Protein AF-A0A2V8LJD1-F1 (afdb_monomer)

Structure (mmCIF, N/CA/C/O backbone):
data_AF-A0A2V8LJD1-F1
#
_entry.id   AF-A0A2V8LJD1-F1
#
loop_
_atom_site.group_PDB
_atom_site.id
_atom_site.type_symbol
_atom_site.label_atom_id
_atom_site.label_alt_id
_atom_site.label_comp_id
_atom_site.label_asym_id
_atom_site.label_entity_id
_atom_site.label_seq_id
_atom_site.pdbx_PDB_ins_code
_atom_site.Cartn_x
_atom_site.Cartn_y
_atom_site.Cartn_z
_atom_site.occupancy
_atom_site.B_iso_or_equiv
_atom_site.auth_seq_id
_atom_site.auth_comp_id
_atom_site.auth_asym_id
_atom_site.auth_atom_id
_atom_site.pdbx_PDB_model_num
ATOM 1 N N . MET A 1 1 ? 6.443 12.603 23.435 1.00 47.84 1 MET A N 1
ATOM 2 C CA . MET A 1 1 ? 7.306 12.221 22.296 1.00 47.84 1 MET A CA 1
ATOM 3 C C . MET A 1 1 ? 6.422 11.619 21.219 1.00 47.84 1 MET A C 1
ATOM 5 O O . MET A 1 1 ? 5.652 10.724 21.542 1.00 47.84 1 MET A O 1
ATOM 9 N N . GLY A 1 2 ? 6.459 12.151 19.995 1.00 66.12 2 GLY A N 1
ATOM 10 C CA . GLY A 1 2 ? 5.694 11.592 18.879 1.00 66.12 2 GLY A CA 1
ATOM 11 C C . GLY A 1 2 ? 6.315 10.276 18.419 1.00 66.12 2 GLY A C 1
ATOM 12 O O . GLY A 1 2 ? 7.521 10.216 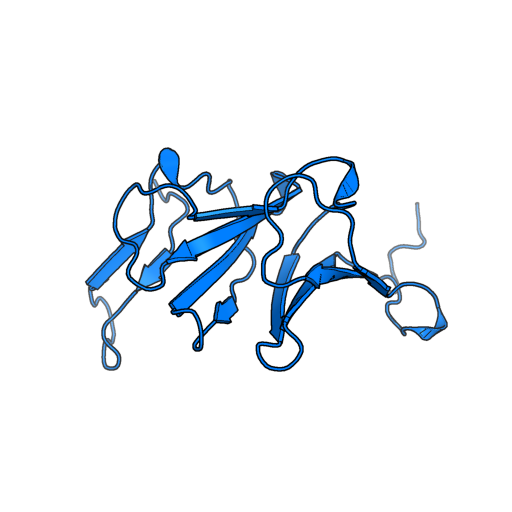18.201 1.00 66.12 2 GLY A O 1
ATOM 13 N N . HIS A 1 3 ? 5.504 9.232 18.313 1.00 79.00 3 HIS A N 1
ATOM 14 C CA . HIS A 1 3 ? 5.858 7.974 17.661 1.00 79.00 3 HIS A CA 1
ATOM 15 C C . HIS A 1 3 ? 5.127 7.895 16.314 1.00 79.00 3 HIS A C 1
ATOM 17 O O . HIS A 1 3 ? 4.042 8.475 16.186 1.00 79.00 3 HIS A O 1
ATOM 23 N N . PRO A 1 4 ? 5.705 7.223 15.303 1.00 87.62 4 PRO A N 1
ATOM 24 C CA . PRO A 1 4 ? 5.021 7.006 14.035 1.00 87.62 4 PRO A CA 1
ATOM 25 C C . PRO A 1 4 ? 3.724 6.228 14.284 1.00 87.62 4 PRO A C 1
ATOM 27 O O . PRO A 1 4 ? 3.708 5.248 15.031 1.00 87.62 4 PRO A O 1
ATOM 30 N N . GLN A 1 5 ? 2.633 6.698 13.689 1.00 92.50 5 GLN A N 1
ATOM 31 C CA . GLN A 1 5 ? 1.323 6.073 13.809 1.00 92.50 5 GLN A CA 1
ATOM 32 C C . GLN A 1 5 ? 0.473 6.348 12.574 1.00 92.50 5 GLN A C 1
ATOM 34 O O . GLN A 1 5 ? 0.634 7.379 11.917 1.00 92.50 5 GLN A O 1
ATOM 39 N N . ILE A 1 6 ? -0.487 5.463 12.324 1.00 93.62 6 ILE A N 1
ATOM 40 C CA . ILE A 1 6 ? -1.610 5.719 11.421 1.00 93.62 6 ILE A CA 1
ATOM 41 C C . ILE A 1 6 ? -2.830 5.950 12.294 1.00 93.62 6 ILE A C 1
ATOM 43 O O . ILE A 1 6 ? -3.289 5.032 12.968 1.00 93.62 6 ILE A O 1
ATOM 47 N N . ALA A 1 7 ? -3.345 7.173 12.292 1.00 94.50 7 ALA A N 1
ATOM 48 C CA . ALA A 1 7 ? -4.532 7.540 13.049 1.00 94.50 7 ALA A CA 1
ATOM 49 C C . ALA A 1 7 ? -5.745 7.620 12.117 1.00 94.50 7 ALA A C 1
ATOM 51 O O . ALA A 1 7 ? -5.689 8.265 11.070 1.00 94.50 7 ALA A O 1
ATOM 52 N N . ALA A 1 8 ? -6.848 6.994 12.515 1.00 94.94 8 ALA A N 1
ATOM 53 C CA . ALA A 1 8 ? -8.131 7.128 11.841 1.00 94.94 8 ALA A CA 1
ATOM 54 C C . ALA A 1 8 ? -9.063 8.003 12.680 1.00 94.94 8 ALA A C 1
ATOM 56 O O . ALA A 1 8 ? -9.092 7.911 13.908 1.00 94.94 8 ALA A O 1
ATOM 57 N N . PHE A 1 9 ? -9.845 8.832 12.002 1.00 96.56 9 PHE A N 1
ATOM 58 C CA . PHE A 1 9 ? -10.785 9.763 12.613 1.00 96.56 9 PHE A CA 1
ATOM 59 C C . PHE A 1 9 ? -12.181 9.533 12.040 1.00 96.56 9 PHE A C 1
ATOM 61 O O . PHE A 1 9 ? -12.338 9.019 10.930 1.00 96.56 9 PHE A O 1
ATOM 68 N N . ALA A 1 10 ? -13.207 9.942 12.787 1.00 95.88 10 ALA A N 1
ATOM 69 C CA . ALA A 1 10 ? -14.565 9.958 12.262 1.00 95.88 10 ALA A CA 1
ATOM 70 C C . ALA A 1 10 ? -14.647 10.864 11.020 1.00 95.88 10 ALA A C 1
ATOM 72 O O . ALA A 1 10 ? -14.001 11.906 10.961 1.00 95.88 10 ALA A O 1
ATOM 73 N N . ARG A 1 11 ? -15.489 10.504 10.046 1.00 94.25 11 ARG A N 1
ATOM 74 C CA . ARG A 1 11 ? -15.618 11.223 8.762 1.00 94.25 11 ARG A CA 1
ATOM 75 C C . ARG A 1 11 ? -15.910 12.723 8.904 1.00 94.25 11 ARG A C 1
ATOM 77 O O . ARG A 1 11 ? -15.511 13.498 8.047 1.00 94.25 11 ARG A O 1
ATOM 84 N N . LEU A 1 12 ? -16.625 13.111 9.961 1.00 96.62 12 LEU A N 1
ATOM 85 C CA . LEU A 1 12 ? -16.991 14.502 10.261 1.00 96.62 12 LEU A CA 1
ATOM 86 C C . LEU A 1 12 ? -16.167 15.098 11.414 1.00 96.62 12 LEU A C 1
ATOM 88 O O . LEU A 1 12 ? -16.542 16.127 11.972 1.00 96.62 12 LEU A O 1
ATOM 92 N N . ALA A 1 13 ? -15.077 14.438 11.817 1.00 96.50 13 ALA A N 1
ATOM 93 C CA . ALA A 1 13 ? -14.185 14.948 12.847 1.00 96.50 13 ALA A CA 1
ATOM 94 C C . ALA A 1 13 ? -13.604 16.305 12.426 1.00 96.50 13 ALA A C 1
ATOM 96 O O . ALA A 1 13 ? -13.194 16.495 11.283 1.00 96.50 13 ALA A O 1
ATOM 97 N N . ASN A 1 14 ? -13.560 17.243 13.368 1.00 96.12 14 ASN A N 1
ATOM 98 C CA . ASN A 1 14 ? -13.000 18.573 13.170 1.00 96.12 14 ASN A CA 1
ATOM 99 C C . ASN A 1 14 ? -12.315 19.047 14.462 1.00 96.12 14 ASN A C 1
ATOM 101 O O . ASN A 1 14 ? -12.656 18.594 15.557 1.00 96.12 14 ASN A O 1
ATOM 105 N N . GLY A 1 15 ? -11.359 19.968 14.342 1.00 95.12 15 GLY A N 1
ATOM 106 C CA . GLY A 1 15 ? -10.596 20.503 15.467 1.00 95.12 15 GLY A CA 1
ATOM 107 C C . GLY A 1 15 ? -9.803 19.423 16.210 1.00 95.12 15 GLY A C 1
ATOM 108 O O . GLY A 1 15 ? -9.248 18.512 15.605 1.00 95.12 15 GLY A O 1
ATOM 109 N N . GLY A 1 16 ? -9.762 19.515 17.542 1.00 94.00 16 GLY A N 1
ATOM 110 C CA . GLY A 1 16 ? -9.046 18.581 18.423 1.00 94.00 16 GLY A CA 1
ATOM 111 C C . GLY A 1 16 ? -9.735 17.226 18.630 1.00 94.00 16 GLY A C 1
ATOM 112 O O . GLY A 1 16 ? -9.641 16.655 19.718 1.00 94.00 16 GLY A O 1
ATOM 113 N N . ALA A 1 17 ? -10.470 16.729 17.632 1.00 96.38 17 ALA A N 1
ATOM 114 C CA . ALA A 1 17 ? -11.110 15.423 17.698 1.00 96.38 17 ALA A CA 1
ATOM 115 C C . ALA A 1 17 ? -10.061 14.323 17.912 1.00 96.38 17 ALA A C 1
ATOM 117 O O . ALA A 1 17 ? -9.023 14.288 17.253 1.00 96.38 17 ALA A O 1
ATOM 118 N N . LYS A 1 18 ? -10.332 13.411 18.847 1.00 94.88 18 LYS A N 1
ATOM 119 C CA . LYS A 1 18 ? -9.442 12.276 19.107 1.00 94.88 18 LYS A CA 1
ATOM 120 C C . LYS A 1 18 ? -9.574 11.236 17.984 1.00 94.88 18 LYS A C 1
ATOM 122 O O . LYS A 1 18 ? -10.680 11.067 17.463 1.00 94.88 18 LYS A O 1
ATOM 127 N N . PRO A 1 19 ? -8.494 10.513 17.638 1.00 95.88 19 PRO A N 1
ATOM 128 C CA . PRO A 1 19 ? -8.588 9.368 16.743 1.00 95.88 19 PRO A CA 1
ATOM 129 C C . PRO A 1 19 ? -9.590 8.342 17.279 1.00 95.88 19 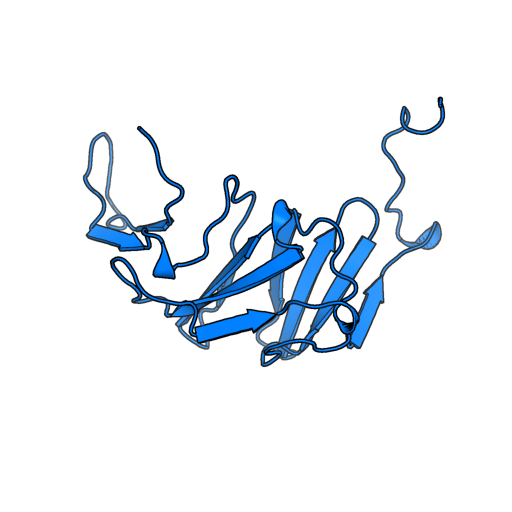PRO A C 1
ATOM 131 O O . PRO A 1 19 ? -9.621 8.066 18.478 1.00 95.88 19 PRO A O 1
ATOM 134 N N . THR A 1 20 ? -10.388 7.753 16.394 1.00 96.06 20 THR A N 1
ATOM 135 C CA . THR A 1 20 ? -11.265 6.621 16.730 1.00 96.06 20 THR A CA 1
ATOM 136 C C . THR A 1 20 ? -10.478 5.320 16.853 1.00 96.06 20 THR A C 1
ATOM 138 O O . THR A 1 20 ? -10.901 4.409 17.557 1.00 96.06 20 THR A O 1
ATOM 141 N N . ARG A 1 21 ? -9.336 5.232 16.163 1.00 95.62 21 ARG A N 1
ATOM 142 C CA . ARG A 1 21 ? -8.334 4.173 16.314 1.00 95.62 21 ARG A CA 1
ATOM 143 C C . ARG A 1 21 ? -6.968 4.667 15.856 1.00 95.62 21 ARG A C 1
ATOM 145 O O . ARG A 1 21 ? -6.888 5.617 15.072 1.00 95.62 21 ARG A O 1
ATOM 152 N N . ALA A 1 22 ? -5.915 4.003 16.313 1.00 95.81 22 ALA A N 1
ATOM 153 C CA . ALA A 1 22 ? -4.558 4.271 15.864 1.00 95.81 22 ALA A CA 1
ATOM 154 C C . ALA A 1 22 ? -3.759 2.972 15.772 1.00 95.81 22 ALA A C 1
ATOM 156 O O . ALA A 1 22 ? -3.799 2.163 16.693 1.00 95.81 22 ALA A O 1
ATOM 157 N N . ILE A 1 23 ? -3.026 2.789 14.679 1.00 96.19 23 ILE A N 1
ATOM 158 C CA . ILE A 1 23 ? -2.026 1.731 14.524 1.00 96.19 23 ILE A CA 1
ATOM 159 C C . ILE A 1 23 ? -0.701 2.345 14.961 1.00 96.19 23 ILE A C 1
ATOM 161 O O . ILE A 1 23 ? -0.250 3.318 14.351 1.00 96.19 23 ILE A O 1
ATOM 165 N N . ALA 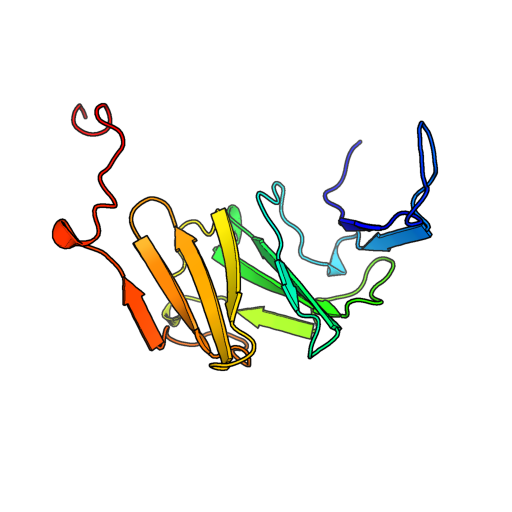A 1 24 ? -0.118 1.840 16.042 1.00 94.44 24 ALA A N 1
ATOM 166 C CA . ALA A 1 24 ? 1.116 2.363 16.622 1.00 94.44 24 ALA A CA 1
ATOM 167 C C . ALA A 1 24 ? 1.741 1.335 17.566 1.00 94.44 24 ALA A C 1
ATOM 169 O O . ALA A 1 24 ? 1.029 0.551 18.182 1.00 94.44 24 ALA A O 1
ATOM 170 N N . GLY A 1 25 ? 3.059 1.397 17.740 1.00 92.56 25 GLY A N 1
ATOM 171 C CA . GLY A 1 25 ? 3.798 0.498 18.627 1.00 92.56 25 GLY A CA 1
ATOM 172 C C . GLY A 1 25 ? 4.919 -0.233 17.899 1.00 92.56 25 GLY A C 1
ATOM 173 O O . GLY A 1 25 ? 5.144 -0.016 16.708 1.00 92.56 25 GLY A O 1
ATOM 174 N N . GLN A 1 26 ? 5.681 -1.046 18.626 1.00 92.12 26 GLN A N 1
ATOM 175 C CA . GLN A 1 26 ? 6.887 -1.676 18.080 1.00 92.12 26 GLN A CA 1
ATOM 176 C C . GLN A 1 26 ? 6.565 -2.829 17.124 1.00 92.12 26 GLN A C 1
ATOM 178 O O . GLN A 1 26 ? 7.281 -3.018 16.141 1.00 92.12 26 GLN A O 1
ATOM 183 N N . ASN A 1 27 ? 5.467 -3.554 17.351 1.00 94.81 27 ASN A N 1
ATOM 184 C CA . ASN A 1 27 ? 5.053 -4.666 16.496 1.00 94.81 27 ASN A CA 1
ATOM 185 C C . ASN A 1 27 ? 4.566 -4.192 15.125 1.00 94.81 27 ASN A C 1
ATOM 187 O O . ASN A 1 27 ? 4.628 -4.959 14.170 1.00 94.81 27 ASN A O 1
ATOM 191 N N . THR A 1 28 ? 4.163 -2.924 14.994 1.00 93.75 28 THR A N 1
ATOM 192 C CA . THR A 1 28 ? 3.808 -2.328 13.694 1.00 93.75 28 THR A CA 1
ATOM 193 C C . THR A 1 28 ? 4.984 -2.254 12.720 1.00 93.75 28 THR A C 1
ATOM 195 O O . THR A 1 28 ? 4.781 -2.122 11.518 1.00 93.75 28 THR A O 1
ATOM 198 N N . LEU A 1 29 ? 6.226 -2.335 13.208 1.00 93.06 29 LEU A N 1
ATOM 199 C CA . LEU A 1 29 ? 7.444 -2.170 12.408 1.00 93.06 29 LEU A CA 1
ATOM 200 C C . LEU A 1 29 ? 7.557 -0.801 11.715 1.00 93.06 29 LEU A C 1
ATOM 202 O O . LEU A 1 29 ? 8.365 -0.641 10.794 1.00 93.06 29 LEU A O 1
ATOM 206 N N . PHE A 1 30 ? 6.779 0.201 12.142 1.00 91.00 30 PHE A N 1
ATOM 207 C CA . PHE A 1 30 ? 6.964 1.554 11.642 1.00 91.00 30 PHE A CA 1
ATOM 208 C C . PHE A 1 30 ? 8.366 2.059 11.970 1.00 91.00 30 PHE A C 1
ATOM 210 O O . PHE A 1 30 ? 8.848 1.969 13.099 1.00 91.00 30 PHE A O 1
ATOM 217 N N . ASN A 1 31 ? 9.017 2.628 10.960 1.00 83.56 31 ASN A N 1
ATOM 218 C CA . ASN A 1 31 ? 10.291 3.305 11.130 1.00 83.56 31 ASN A CA 1
ATOM 219 C C . ASN A 1 31 ? 10.065 4.798 11.440 1.00 83.56 31 ASN A C 1
ATOM 221 O O . ASN A 1 31 ? 8.937 5.271 11.580 1.00 83.56 31 ASN A O 1
ATOM 225 N N . ARG A 1 32 ? 11.156 5.567 11.514 1.00 80.06 32 ARG A N 1
ATOM 226 C CA . ARG A 1 32 ? 11.121 6.991 11.874 1.00 80.06 32 ARG A CA 1
ATOM 227 C C . ARG A 1 32 ? 10.224 7.860 10.976 1.00 80.06 32 ARG A C 1
ATOM 229 O O . ARG A 1 32 ? 9.802 8.921 11.426 1.00 80.06 32 ARG A O 1
ATOM 236 N N . THR A 1 33 ? 9.980 7.484 9.719 1.00 79.38 33 THR A N 1
ATOM 237 C CA . THR A 1 33 ? 9.279 8.336 8.749 1.00 79.38 33 THR A CA 1
ATOM 238 C C . THR A 1 33 ? 8.373 7.544 7.814 1.00 79.38 33 THR A C 1
ATOM 240 O O . THR A 1 33 ? 8.839 6.684 7.070 1.00 79.38 33 THR A O 1
ATOM 243 N N . ILE A 1 34 ? 7.100 7.930 7.771 1.00 82.75 34 ILE A N 1
ATOM 244 C CA . ILE A 1 34 ? 6.116 7.455 6.797 1.00 82.75 34 ILE A CA 1
ATOM 245 C C . ILE A 1 34 ? 5.809 8.629 5.863 1.00 82.75 34 ILE A C 1
ATOM 247 O O . ILE A 1 34 ? 5.329 9.662 6.322 1.00 82.75 34 ILE A O 1
ATOM 251 N N . HIS A 1 35 ? 6.126 8.495 4.573 1.00 82.56 35 HIS A N 1
ATOM 252 C CA . HIS A 1 35 ? 5.992 9.587 3.587 1.00 82.56 35 HIS A CA 1
ATOM 253 C C . HIS A 1 35 ? 4.733 9.486 2.720 1.00 82.56 35 HIS A C 1
ATOM 255 O O . HIS A 1 35 ? 4.400 10.425 2.002 1.00 82.56 35 HIS A O 1
ATOM 261 N N . GLY A 1 36 ? 4.019 8.366 2.796 1.00 89.50 36 GLY A N 1
ATOM 262 C CA . GLY A 1 36 ? 2.804 8.124 2.032 1.00 89.50 36 GLY A CA 1
ATOM 263 C C . GLY A 1 36 ? 2.041 6.923 2.568 1.00 89.50 36 GLY A C 1
ATOM 264 O O . GLY A 1 36 ? 2.515 6.217 3.456 1.00 89.50 36 GLY A O 1
ATOM 265 N N . MET A 1 37 ? 0.851 6.699 2.029 1.00 94.19 37 MET A N 1
ATOM 266 C CA . MET A 1 37 ? 0.055 5.503 2.271 1.00 94.19 37 MET A CA 1
ATOM 267 C C . MET A 1 37 ? -0.962 5.337 1.143 1.00 94.19 37 MET A C 1
ATOM 269 O O . MET A 1 37 ? -1.390 6.328 0.551 1.00 94.19 37 MET A O 1
ATOM 273 N N . ALA A 1 38 ? -1.381 4.104 0.894 1.00 96.62 38 ALA A N 1
ATOM 274 C CA . ALA A 1 38 ? -2.507 3.794 0.023 1.00 96.62 38 ALA A CA 1
ATOM 275 C C . ALA A 1 38 ? -3.523 2.935 0.772 1.00 96.62 38 ALA A C 1
ATOM 277 O O . ALA A 1 38 ? -3.160 2.164 1.660 1.00 96.62 38 ALA A O 1
ATOM 278 N N . TYR A 1 39 ? -4.792 3.068 0.399 1.00 96.56 39 TYR A N 1
ATOM 279 C CA . TYR A 1 39 ? -5.865 2.211 0.884 1.00 96.56 39 TYR A CA 1
ATOM 280 C C . TYR A 1 39 ? -6.412 1.378 -0.268 1.00 96.56 39 TYR A C 1
ATOM 282 O O . TYR A 1 39 ? -6.706 1.899 -1.344 1.00 96.56 39 TYR A O 1
ATOM 290 N N . ASP A 1 40 ? -6.545 0.086 -0.019 1.00 96.69 40 ASP A N 1
ATOM 291 C CA . ASP A 1 40 ? -7.131 -0.889 -0.912 1.00 96.69 40 ASP A CA 1
ATOM 292 C C . ASP A 1 40 ? -8.583 -1.165 -0.492 1.00 96.69 40 ASP A C 1
ATOM 294 O O . ASP A 1 40 ? -8.815 -1.904 0.472 1.00 96.69 40 ASP A O 1
ATOM 298 N N . PRO A 1 41 ? -9.578 -0.621 -1.212 1.00 94.31 41 PRO A N 1
ATOM 299 C CA . PRO A 1 41 ? -10.980 -0.796 -0.850 1.00 94.31 41 PRO A CA 1
ATOM 300 C C . PRO A 1 41 ? -11.505 -2.210 -1.124 1.00 94.31 41 PRO A C 1
ATOM 302 O O . PRO A 1 41 ? -12.561 -2.571 -0.614 1.00 94.31 41 PRO A O 1
ATOM 305 N N . VAL A 1 42 ? -10.810 -3.013 -1.938 1.00 96.31 42 VAL A N 1
ATOM 306 C CA . VAL A 1 42 ? -11.276 -4.354 -2.319 1.00 96.31 42 VAL A CA 1
ATOM 307 C C . VAL A 1 42 ? -10.868 -5.395 -1.273 1.00 96.31 42 VAL A C 1
ATOM 309 O O . VAL A 1 42 ? -11.613 -6.344 -1.044 1.00 96.31 42 VAL A O 1
ATOM 312 N N . ARG A 1 43 ? -9.700 -5.238 -0.636 1.00 95.38 43 ARG A N 1
ATOM 313 C CA . ARG A 1 43 ? -9.228 -6.144 0.434 1.00 95.38 43 ARG A CA 1
ATOM 314 C C . ARG A 1 43 ? -9.367 -5.571 1.845 1.00 95.38 43 ARG A C 1
ATOM 316 O O . ARG A 1 43 ? -9.130 -6.308 2.804 1.00 95.38 43 ARG A O 1
ATOM 323 N N . ASP A 1 44 ? -9.777 -4.307 1.956 1.00 96.88 44 ASP A N 1
ATOM 324 C CA . ASP A 1 44 ? -9.739 -3.519 3.187 1.00 96.88 44 ASP A CA 1
ATOM 325 C C . ASP A 1 44 ? -8.335 -3.558 3.802 1.00 96.88 44 ASP A C 1
ATOM 327 O O . ASP A 1 44 ? -8.094 -4.180 4.837 1.00 96.88 44 ASP A O 1
ATOM 331 N N . GLU A 1 45 ? -7.371 -2.966 3.097 1.00 97.38 45 GLU A N 1
ATOM 332 C CA . GLU A 1 45 ? -5.958 -2.988 3.485 1.00 97.38 45 GLU A CA 1
ATOM 333 C C . GLU A 1 45 ? -5.302 -1.619 3.331 1.00 97.38 45 GLU A C 1
ATOM 335 O O . GLU A 1 45 ? -5.634 -0.838 2.444 1.00 97.38 45 GLU A O 1
ATOM 340 N N . ILE A 1 46 ? -4.348 -1.325 4.207 1.00 97.25 46 ILE A N 1
ATOM 341 C CA . ILE A 1 46 ? -3.576 -0.085 4.216 1.00 97.25 46 ILE A CA 1
ATOM 342 C C . ILE A 1 46 ? -2.124 -0.437 3.915 1.00 97.25 46 ILE A C 1
ATOM 344 O O . ILE A 1 46 ? -1.509 -1.208 4.652 1.00 97.25 46 ILE A O 1
ATOM 348 N N . LEU A 1 47 ? -1.570 0.138 2.852 1.00 97.19 47 LEU A N 1
ATOM 349 C CA . LEU A 1 47 ? -0.182 -0.059 2.445 1.00 97.19 47 LEU A CA 1
ATOM 350 C C . LEU A 1 47 ? 0.644 1.175 2.776 1.00 97.19 47 LEU A C 1
ATOM 352 O O . LEU A 1 47 ? 0.225 2.307 2.534 1.00 97.19 47 LEU A O 1
ATOM 356 N N . VAL A 1 48 ? 1.838 0.944 3.309 1.00 95.50 48 VAL A N 1
ATOM 357 C CA . VAL A 1 48 ? 2.709 1.987 3.846 1.00 95.50 48 VAL A CA 1
ATOM 358 C C . VAL A 1 48 ? 4.148 1.730 3.398 1.00 95.50 48 VAL A C 1
ATOM 360 O O . VAL A 1 48 ? 4.689 0.659 3.682 1.00 95.50 48 VAL A O 1
ATOM 363 N N . PRO A 1 49 ? 4.810 2.690 2.734 1.00 93.50 49 PRO A N 1
ATOM 364 C CA . PRO A 1 49 ? 6.218 2.587 2.412 1.00 93.50 49 PRO A CA 1
ATOM 365 C C . PRO A 1 49 ? 7.082 2.917 3.639 1.00 93.50 49 PRO A C 1
ATOM 367 O O . PRO A 1 49 ? 7.031 4.014 4.197 1.00 93.50 49 PRO A O 1
ATOM 370 N N . GLY A 1 50 ? 7.916 1.962 4.044 1.00 89.31 50 GLY A N 1
ATOM 371 C CA . GLY A 1 50 ? 8.949 2.120 5.063 1.00 89.31 50 GLY A CA 1
ATOM 372 C C . GLY A 1 50 ? 10.281 2.512 4.429 1.00 89.31 50 GLY A C 1
ATOM 373 O O . GLY A 1 50 ? 11.110 1.652 4.139 1.00 89.31 50 GLY A O 1
ATOM 374 N N . ASN A 1 51 ? 10.513 3.814 4.245 1.00 78.50 51 ASN A N 1
ATOM 375 C CA . ASN A 1 51 ? 11.632 4.333 3.446 1.00 78.50 51 ASN A CA 1
ATOM 376 C C . ASN A 1 51 ? 13.035 3.859 3.900 1.00 78.50 51 ASN A C 1
ATOM 378 O O . ASN A 1 51 ? 13.810 3.393 3.077 1.00 78.50 51 ASN A O 1
ATOM 382 N N . HIS A 1 52 ? 13.347 3.906 5.200 1.00 81.06 52 HIS A N 1
ATOM 383 C CA . HIS A 1 52 ? 14.633 3.470 5.766 1.00 81.06 52 HIS A CA 1
ATOM 384 C C . HIS A 1 52 ? 14.717 1.956 5.989 1.00 81.06 52 HIS A C 1
ATOM 386 O O . HIS A 1 52 ? 15.795 1.436 6.248 1.00 81.06 52 HIS A O 1
ATOM 392 N N . ALA A 1 53 ? 13.579 1.261 5.943 1.00 85.62 53 ALA A N 1
ATOM 393 C CA . ALA A 1 53 ? 13.526 -0.190 6.084 1.00 85.62 53 ALA A CA 1
ATOM 394 C C . ALA A 1 53 ? 13.527 -0.896 4.718 1.00 85.62 53 ALA A C 1
ATOM 396 O O . ALA A 1 53 ? 13.507 -2.122 4.681 1.00 85.62 53 ALA A O 1
ATOM 397 N N . PHE A 1 54 ? 13.505 -0.124 3.621 1.00 92.19 54 PHE A N 1
ATOM 398 C CA . PHE A 1 54 ? 13.346 -0.608 2.249 1.00 92.19 54 PHE A CA 1
ATOM 399 C C . PHE A 1 54 ? 12.227 -1.646 2.143 1.00 92.19 54 PHE A C 1
ATOM 401 O O . PHE A 1 54 ? 12.409 -2.728 1.594 1.00 92.19 54 PHE A O 1
ATOM 408 N N . ALA A 1 55 ? 11.077 -1.318 2.735 1.00 94.19 55 ALA A N 1
ATOM 409 C CA . ALA A 1 55 ? 9.966 -2.245 2.868 1.00 94.19 55 ALA A CA 1
ATOM 410 C C . ALA A 1 55 ? 8.631 -1.586 2.528 1.00 94.19 55 ALA A C 1
ATOM 412 O O . ALA A 1 55 ? 8.470 -0.376 2.690 1.00 94.19 55 ALA A O 1
ATOM 413 N N . ILE A 1 56 ? 7.660 -2.396 2.116 1.00 96.31 56 ILE A N 1
ATOM 414 C CA . ILE A 1 56 ? 6.244 -2.022 2.066 1.00 96.31 56 ILE A CA 1
ATOM 415 C C . ILE A 1 56 ? 5.518 -2.842 3.127 1.00 96.31 56 ILE A C 1
ATOM 417 O O . ILE A 1 56 ? 5.566 -4.071 3.104 1.00 96.31 56 ILE A O 1
ATOM 421 N N . LEU A 1 57 ? 4.874 -2.159 4.068 1.00 96.38 57 LEU A N 1
ATOM 422 C CA . LEU A 1 57 ? 4.087 -2.770 5.133 1.00 96.38 57 LEU A CA 1
ATOM 423 C C . LEU A 1 57 ? 2.614 -2.734 4.740 1.00 96.38 57 LEU A C 1
ATOM 425 O O . LEU A 1 57 ? 2.115 -1.681 4.345 1.00 96.38 57 LEU A O 1
ATOM 429 N N . THR A 1 58 ? 1.921 -3.860 4.871 1.00 97.44 58 THR A N 1
ATOM 430 C CA . THR A 1 58 ? 0.477 -3.948 4.634 1.00 97.44 58 THR A CA 1
ATOM 431 C C . THR A 1 58 ? -0.239 -4.265 5.934 1.00 97.44 58 THR A C 1
ATOM 433 O O . THR A 1 58 ? 0.106 -5.235 6.599 1.00 97.44 58 THR A O 1
ATOM 436 N N . PHE A 1 59 ? -1.258 -3.492 6.284 1.00 97.88 59 PHE A N 1
ATOM 437 C CA . PHE A 1 59 ? -2.119 -3.710 7.446 1.00 97.88 59 PHE A CA 1
ATOM 438 C C . PHE A 1 59 ? -3.555 -3.952 6.997 1.00 97.88 59 PHE A C 1
ATOM 440 O O . PHE A 1 59 ? -3.944 -3.529 5.911 1.00 97.88 59 PHE A O 1
ATOM 447 N N . ARG A 1 60 ? -4.365 -4.584 7.849 1.00 97.75 60 ARG A N 1
ATOM 448 C CA . ARG A 1 60 ? -5.821 -4.609 7.654 1.00 97.75 60 ARG A CA 1
ATOM 449 C C . ARG A 1 60 ? -6.386 -3.205 7.845 1.00 97.75 60 ARG A C 1
ATOM 451 O O . ARG A 1 60 ? -5.855 -2.425 8.636 1.00 97.75 60 ARG A O 1
ATOM 458 N N . GLY A 1 61 ? -7.453 -2.879 7.131 1.00 96.00 61 GLY A N 1
ATOM 459 C CA . GLY A 1 61 ? -8.105 -1.579 7.206 1.00 96.00 61 GLY A CA 1
ATOM 460 C C . GLY A 1 61 ? -8.636 -1.295 8.604 1.00 96.00 61 GLY A C 1
ATOM 461 O O . GLY A 1 61 ? -8.500 -0.173 9.089 1.00 96.00 61 GLY A O 1
ATOM 462 N N . ASP A 1 62 ? -9.142 -2.314 9.293 1.00 95.81 62 ASP A N 1
ATOM 463 C CA . ASP A 1 62 ? -9.646 -2.263 10.667 1.00 95.81 62 ASP A CA 1
ATOM 464 C C . ASP A 1 62 ? -8.571 -2.377 11.768 1.00 95.81 62 ASP A C 1
ATOM 466 O O . ASP A 1 62 ? -8.909 -2.306 12.952 1.00 95.81 62 ASP A O 1
ATOM 470 N N . ALA A 1 63 ? -7.286 -2.485 11.408 1.00 97.38 63 ALA A N 1
ATOM 471 C CA . ALA A 1 63 ? -6.186 -2.612 12.361 1.00 97.38 63 ALA A CA 1
ATOM 472 C C . ALA A 1 63 ? -6.177 -1.479 13.409 1.00 97.38 63 ALA A C 1
ATOM 474 O O . ALA A 1 63 ? -6.374 -0.300 13.095 1.00 97.38 63 ALA A O 1
ATOM 475 N N . ASN A 1 64 ? -5.923 -1.845 14.669 1.00 97.50 64 ASN A N 1
ATOM 476 C CA . ASN A 1 64 ? -5.914 -0.936 15.813 1.00 97.50 64 ASN A CA 1
ATOM 477 C C . ASN A 1 64 ? -4.916 -1.408 16.880 1.00 97.50 64 ASN A C 1
ATOM 479 O O . ASN A 1 64 ? -4.870 -2.592 17.208 1.00 97.50 64 ASN A O 1
ATOM 483 N N . GLY A 1 65 ? -4.169 -0.473 17.460 1.00 96.50 65 GLY A N 1
ATOM 484 C CA . GLY A 1 65 ? -3.149 -0.728 18.470 1.00 96.50 65 GLY A CA 1
ATOM 485 C C . GLY A 1 65 ? -1.813 -1.199 17.890 1.00 96.50 65 GLY A C 1
ATOM 486 O O . GLY A 1 65 ? -1.457 -0.885 16.751 1.00 96.50 65 GLY A O 1
ATOM 487 N N . ASP A 1 66 ? -1.073 -1.946 18.709 1.00 97.00 66 ASP A N 1
ATOM 488 C CA . ASP A 1 66 ? 0.255 -2.472 18.389 1.00 97.00 66 ASP A CA 1
ATOM 489 C C . ASP A 1 66 ? 0.158 -3.837 17.703 1.00 97.00 66 ASP A C 1
ATOM 491 O O . ASP A 1 66 ? 0.378 -4.884 18.311 1.00 97.00 66 ASP A O 1
ATOM 495 N N . VAL A 1 67 ? -0.242 -3.814 16.432 1.00 97.19 67 VAL A N 1
ATOM 496 C CA . VAL A 1 67 ? -0.466 -5.015 15.620 1.00 97.19 67 VAL A CA 1
ATOM 497 C C . VAL A 1 67 ? 0.562 -5.127 14.492 1.00 97.19 67 VAL A C 1
ATOM 499 O O . VAL A 1 67 ? 0.928 -4.106 13.902 1.00 97.19 67 VAL A O 1
ATOM 502 N N . PRO A 1 68 ? 1.028 -6.344 14.161 1.00 96.69 68 PRO A N 1
ATOM 503 C CA . PRO A 1 68 ? 1.953 -6.543 13.055 1.00 96.69 68 PRO A CA 1
ATOM 504 C C . PRO A 1 68 ? 1.274 -6.358 11.689 1.00 96.69 68 PRO A C 1
ATOM 506 O O . PRO A 1 68 ? 0.058 -6.544 11.569 1.00 96.69 68 PRO A O 1
ATOM 509 N N . PRO A 1 69 ? 2.045 -6.017 10.640 1.00 97.06 69 PRO A N 1
ATOM 510 C CA . PRO A 1 69 ? 1.534 -6.013 9.277 1.00 97.06 69 PRO A CA 1
ATOM 511 C C . PRO A 1 69 ? 1.142 -7.433 8.844 1.00 97.06 69 PRO A C 1
ATOM 513 O O . PRO A 1 69 ? 1.813 -8.405 9.185 1.00 97.06 69 PRO A O 1
ATOM 516 N N . VAL A 1 70 ? 0.074 -7.551 8.053 1.00 97.50 70 VAL A N 1
ATOM 517 C CA . VAL A 1 70 ? -0.375 -8.827 7.474 1.00 97.50 70 VAL A CA 1
ATOM 518 C C . VAL A 1 70 ? 0.503 -9.302 6.325 1.00 97.50 70 VAL A C 1
ATOM 520 O O . VAL A 1 70 ? 0.514 -10.493 6.042 1.00 97.50 70 VAL A O 1
ATOM 523 N N . ARG A 1 71 ? 1.216 -8.381 5.664 1.00 96.94 71 ARG A N 1
ATOM 524 C CA . ARG A 1 71 ? 2.233 -8.679 4.647 1.00 96.94 71 ARG A CA 1
ATOM 525 C C . ARG A 1 71 ? 3.351 -7.657 4.696 1.00 96.94 71 ARG A C 1
ATOM 527 O O . ARG A 1 71 ? 3.120 -6.481 5.008 1.00 96.94 71 ARG A O 1
ATOM 534 N N . LYS A 1 72 ? 4.554 -8.098 4.346 1.00 96.38 72 LYS A N 1
ATOM 535 C CA . LYS A 1 72 ? 5.738 -7.244 4.281 1.00 96.38 72 LYS A CA 1
ATOM 536 C C . LYS A 1 72 ? 6.549 -7.583 3.043 1.00 96.38 72 LYS A C 1
ATOM 538 O O . LYS A 1 72 ? 7.155 -8.643 2.989 1.00 96.38 72 LYS A O 1
ATOM 543 N N . ILE A 1 73 ? 6.635 -6.650 2.101 1.00 97.56 73 ILE A N 1
ATOM 544 C CA . ILE A 1 73 ? 7.540 -6.765 0.951 1.00 97.56 73 ILE A CA 1
ATOM 545 C C . ILE A 1 73 ? 8.882 -6.176 1.377 1.00 97.56 73 ILE A C 1
ATOM 547 O O . ILE A 1 73 ? 8.941 -4.986 1.689 1.00 97.56 73 ILE A O 1
ATOM 551 N N . PHE A 1 74 ? 9.931 -6.992 1.455 1.00 96.12 74 PHE A N 1
ATOM 552 C CA . PHE A 1 74 ? 11.268 -6.576 1.895 1.00 96.12 74 PHE A CA 1
ATOM 553 C C . PHE A 1 74 ? 12.335 -7.575 1.447 1.00 96.12 74 PHE A C 1
ATOM 555 O O . PHE A 1 74 ? 12.042 -8.752 1.285 1.00 96.12 74 PHE A O 1
ATOM 562 N N . GLY A 1 75 ? 13.584 -7.126 1.356 1.00 95.75 75 GLY A N 1
ATOM 563 C CA . GLY A 1 75 ? 14.716 -7.995 1.037 1.00 95.75 75 GLY A CA 1
ATOM 564 C C . GLY A 1 75 ? 15.405 -7.621 -0.274 1.00 95.75 75 GLY A C 1
ATOM 565 O O . GLY A 1 75 ? 14.964 -6.705 -0.976 1.00 95.75 75 GLY A O 1
ATOM 566 N N . PRO A 1 76 ? 16.537 -8.272 -0.579 1.00 95.44 76 PRO A N 1
ATOM 567 C CA . PRO A 1 76 ? 17.393 -7.895 -1.698 1.00 95.44 76 PRO A CA 1
ATOM 568 C C . PRO A 1 76 ? 16.728 -8.079 -3.070 1.00 95.44 76 PRO A C 1
ATOM 570 O O . PRO A 1 76 ? 16.942 -7.246 -3.954 1.00 95.44 76 PRO A O 1
ATOM 573 N N . ASN A 1 77 ? 15.891 -9.104 -3.257 1.00 97.06 77 ASN A N 1
ATOM 574 C CA . ASN A 1 77 ? 15.238 -9.371 -4.542 1.00 97.06 77 ASN A CA 1
ATOM 575 C C . ASN A 1 77 ? 14.147 -8.347 -4.863 1.00 97.06 77 ASN A C 1
ATOM 577 O O . ASN A 1 77 ? 13.857 -8.107 -6.033 1.00 97.06 77 ASN A O 1
ATOM 581 N N . THR A 1 78 ? 13.597 -7.671 -3.851 1.00 96.25 78 THR A N 1
ATOM 582 C CA . THR A 1 78 ? 12.610 -6.599 -4.058 1.00 96.25 78 THR A CA 1
ATOM 583 C C . THR A 1 78 ? 13.174 -5.398 -4.811 1.00 96.25 78 THR A C 1
ATOM 585 O O . THR A 1 78 ? 12.428 -4.611 -5.395 1.00 96.25 78 THR A O 1
ATOM 588 N N . THR A 1 79 ? 14.498 -5.224 -4.802 1.00 95.12 79 THR A N 1
ATOM 589 C CA . THR A 1 79 ? 15.199 -4.049 -5.332 1.00 95.12 79 THR A CA 1
ATOM 590 C C . THR A 1 79 ? 14.772 -2.720 -4.698 1.00 95.12 79 THR A C 1
ATOM 592 O O . THR A 1 79 ? 15.126 -1.672 -5.226 1.00 95.12 79 THR A O 1
ATOM 595 N N . LEU A 1 80 ? 14.022 -2.709 -3.589 1.00 94.25 80 LEU A N 1
ATOM 596 C CA . LEU A 1 80 ? 13.586 -1.477 -2.925 1.00 94.25 80 LEU A CA 1
ATOM 597 C C . LEU A 1 80 ? 14.803 -0.670 -2.431 1.00 94.25 80 LEU A C 1
ATOM 599 O O . LEU A 1 80 ? 15.647 -1.201 -1.719 1.00 94.25 80 LEU A O 1
ATOM 603 N N . LEU A 1 81 ? 14.888 0.617 -2.799 1.00 91.12 81 LEU A N 1
ATOM 604 C CA . LEU A 1 81 ? 15.999 1.497 -2.389 1.00 91.12 81 LEU A CA 1
ATOM 605 C C . LEU A 1 81 ? 15.579 2.687 -1.532 1.00 91.12 81 LEU A C 1
ATOM 607 O O . LEU A 1 81 ? 16.308 3.075 -0.638 1.00 91.12 81 LEU A O 1
ATOM 611 N N . ASN A 1 82 ? 14.449 3.327 -1.820 1.00 89.06 82 ASN A N 1
ATOM 612 C CA . ASN A 1 82 ? 13.924 4.419 -0.996 1.00 89.06 82 ASN A CA 1
ATOM 613 C C . ASN A 1 82 ? 12.442 4.625 -1.332 1.00 89.06 82 ASN A C 1
ATOM 615 O O . ASN A 1 82 ? 12.106 5.568 -2.056 1.00 89.06 82 ASN A O 1
ATOM 619 N N . PRO A 1 83 ? 11.556 3.700 -0.918 1.00 92.25 83 PRO A N 1
ATOM 620 C CA . PRO A 1 83 ? 10.140 3.806 -1.235 1.00 92.25 83 PRO A CA 1
ATOM 621 C C . PRO A 1 83 ? 9.565 5.063 -0.574 1.00 92.25 83 PRO A C 1
ATOM 623 O O . PRO A 1 83 ? 9.571 5.186 0.652 1.00 92.25 83 PRO A O 1
ATOM 626 N N . SER A 1 84 ? 9.110 6.014 -1.390 1.00 90.31 84 SER A N 1
ATOM 627 C CA . SER A 1 84 ? 8.560 7.290 -0.916 1.00 90.31 84 SER A CA 1
ATOM 628 C C . SER A 1 84 ? 7.038 7.286 -0.903 1.00 90.31 84 SER A C 1
ATOM 630 O O . SER A 1 84 ? 6.427 7.799 0.030 1.00 90.31 84 SER A O 1
ATOM 632 N N . ASN A 1 85 ? 6.423 6.689 -1.922 1.00 92.38 85 ASN A N 1
ATOM 633 C CA . ASN A 1 85 ? 4.978 6.611 -2.065 1.00 92.38 85 ASN A CA 1
ATOM 634 C C . ASN A 1 85 ? 4.573 5.258 -2.660 1.00 92.38 85 ASN A C 1
ATOM 636 O O . ASN A 1 85 ? 5.375 4.596 -3.325 1.00 92.38 85 ASN A O 1
ATOM 640 N N . VAL A 1 86 ? 3.332 4.862 -2.409 1.00 95.81 86 VAL A N 1
ATOM 641 C CA . VAL A 1 86 ? 2.737 3.619 -2.887 1.00 95.81 86 VAL A CA 1
ATOM 642 C C . VAL A 1 86 ? 1.358 3.912 -3.472 1.00 95.81 86 VAL A C 1
ATOM 644 O O . VAL A 1 86 ? 0.617 4.735 -2.945 1.00 95.81 86 VAL A O 1
ATOM 647 N N . SER A 1 87 ? 1.022 3.244 -4.568 1.00 96.50 87 SER A N 1
ATOM 648 C CA . SER A 1 87 ? -0.312 3.235 -5.166 1.00 96.50 87 SER A CA 1
ATOM 649 C C . SER A 1 87 ? -0.700 1.801 -5.504 1.00 96.50 87 SER A C 1
ATOM 651 O O . SER A 1 87 ? 0.164 0.935 -5.646 1.00 96.50 87 SER A O 1
ATOM 653 N N . ILE A 1 88 ? -1.997 1.545 -5.610 1.00 97.50 88 ILE A N 1
ATOM 654 C CA . ILE A 1 88 ? -2.555 0.209 -5.803 1.00 97.50 88 ILE A CA 1
ATOM 655 C C . ILE A 1 88 ? -3.473 0.264 -7.012 1.00 97.50 88 ILE A C 1
ATOM 657 O O . ILE A 1 88 ? -4.294 1.172 -7.126 1.00 97.50 88 ILE A O 1
ATOM 661 N N . ASP A 1 89 ? -3.353 -0.734 -7.876 1.00 96.94 89 ASP A N 1
ATOM 662 C CA . ASP A 1 89 ? -4.319 -1.031 -8.922 1.00 96.94 89 ASP A CA 1
ATOM 663 C C . ASP A 1 89 ? -5.040 -2.336 -8.560 1.00 96.94 89 ASP A C 1
ATOM 665 O O . ASP A 1 89 ? -4.514 -3.435 -8.778 1.00 96.94 89 ASP A O 1
ATOM 669 N N . PRO A 1 90 ? -6.244 -2.252 -7.966 1.00 95.06 90 PRO A N 1
ATOM 670 C CA . PRO A 1 90 ? -7.005 -3.438 -7.606 1.00 95.06 90 PRO A CA 1
ATOM 671 C C . PRO A 1 90 ? -7.508 -4.231 -8.815 1.00 95.06 90 PRO A C 1
ATOM 673 O O . PRO A 1 90 ? -7.793 -5.416 -8.644 1.00 95.06 90 PRO A O 1
ATOM 676 N N . VAL A 1 91 ? -7.635 -3.597 -9.990 1.00 95.94 91 VAL A N 1
ATOM 677 C CA . VAL A 1 91 ? -8.190 -4.198 -11.213 1.00 95.94 91 VAL A CA 1
ATOM 678 C C . VAL A 1 91 ? -7.170 -5.135 -11.845 1.00 95.94 91 VAL A C 1
ATOM 680 O O . VAL A 1 91 ? -7.505 -6.274 -12.163 1.00 95.94 91 VAL A O 1
ATOM 683 N N . HIS A 1 92 ? -5.921 -4.684 -11.966 1.00 96.56 92 HIS A N 1
ATOM 684 C CA . HIS A 1 92 ? -4.831 -5.496 -12.518 1.00 96.56 92 HIS A CA 1
ATOM 685 C C . HIS A 1 92 ? -4.044 -6.259 -11.446 1.00 96.56 92 HIS A C 1
ATOM 687 O O . HIS A 1 92 ? -3.233 -7.122 -11.771 1.00 96.56 92 HIS A O 1
ATOM 693 N N . GLY A 1 93 ? -4.303 -5.986 -10.165 1.00 96.62 93 GLY A N 1
ATOM 694 C CA . GLY A 1 93 ? -3.660 -6.683 -9.058 1.00 96.62 93 GLY A CA 1
ATOM 695 C C . GLY A 1 93 ? -2.209 -6.257 -8.869 1.00 96.62 93 GLY A C 1
ATOM 696 O O . GLY A 1 93 ? -1.341 -7.106 -8.682 1.00 96.62 93 GLY A O 1
ATOM 697 N N . GLU A 1 94 ? -1.948 -4.950 -8.862 1.00 97.94 94 GLU A N 1
ATOM 698 C CA . GLU A 1 94 ? -0.586 -4.408 -8.858 1.00 97.94 94 GLU A CA 1
ATOM 699 C C . GLU A 1 94 ? -0.372 -3.353 -7.769 1.00 97.94 94 GLU A C 1
ATOM 701 O O . GLU A 1 94 ? -1.287 -2.625 -7.380 1.00 97.94 94 GLU A O 1
ATOM 706 N N . ILE A 1 95 ? 0.867 -3.262 -7.286 1.00 97.94 95 ILE A N 1
ATOM 707 C CA . ILE A 1 95 ? 1.334 -2.234 -6.355 1.00 97.94 95 ILE A CA 1
ATOM 708 C C . ILE A 1 95 ? 2.457 -1.461 -7.034 1.00 97.94 95 ILE A C 1
ATOM 710 O O . ILE A 1 95 ? 3.485 -2.035 -7.385 1.00 97.94 95 ILE A O 1
ATOM 714 N N . PHE A 1 96 ? 2.288 -0.151 -7.162 1.00 97.56 96 PHE A N 1
ATOM 715 C CA . PHE A 1 96 ? 3.280 0.760 -7.721 1.00 97.56 96 PHE A CA 1
ATOM 716 C C . PHE A 1 96 ? 4.006 1.474 -6.591 1.00 97.56 96 PHE A C 1
ATOM 718 O O . PHE A 1 96 ? 3.380 2.135 -5.764 1.00 97.56 96 PHE A O 1
ATOM 725 N N . VAL A 1 97 ? 5.331 1.378 -6.571 1.00 96.25 97 VAL A N 1
ATOM 726 C CA . VAL A 1 97 ? 6.175 1.990 -5.544 1.00 96.25 97 VAL A CA 1
ATOM 727 C C . VAL A 1 97 ? 7.091 3.017 -6.190 1.00 96.25 97 VAL A C 1
ATOM 729 O O . VAL A 1 97 ? 7.992 2.666 -6.953 1.00 96.25 97 VAL A O 1
ATOM 732 N N . ALA A 1 98 ? 6.891 4.289 -5.855 1.00 93.38 98 ALA A N 1
ATOM 733 C CA . ALA A 1 98 ? 7.750 5.371 -6.321 1.00 93.38 98 ALA A CA 1
ATOM 734 C C . ALA A 1 98 ? 9.056 5.419 -5.510 1.00 93.38 98 ALA A C 1
ATOM 736 O O . ALA A 1 98 ? 9.039 5.353 -4.277 1.00 93.38 98 ALA A O 1
ATOM 737 N N . GLN A 1 99 ? 10.191 5.537 -6.204 1.00 90.31 99 GLN A N 1
ATOM 738 C CA . GLN A 1 99 ? 11.535 5.577 -5.620 1.00 90.31 99 GLN A CA 1
ATOM 739 C C . GLN A 1 99 ? 12.417 6.586 -6.362 1.00 90.31 99 GLN A C 1
ATOM 741 O O . GLN A 1 99 ? 13.221 6.215 -7.214 1.00 90.31 99 GLN A O 1
ATOM 746 N N . GLY A 1 100 ? 12.273 7.874 -6.052 1.00 87.75 100 GLY A N 1
ATOM 747 C CA . GLY A 1 100 ? 13.051 8.923 -6.717 1.00 87.75 100 GLY A CA 1
ATOM 748 C C . GLY A 1 100 ? 12.762 8.973 -8.220 1.00 87.75 100 GLY A C 1
ATOM 749 O O . GLY A 1 100 ? 11.701 9.441 -8.619 1.00 87.75 100 GLY A O 1
ATOM 750 N N . ASN A 1 101 ? 13.696 8.480 -9.035 1.00 89.62 101 ASN A N 1
ATOM 751 C CA . ASN A 1 101 ? 13.643 8.494 -10.499 1.00 89.62 101 ASN A CA 1
ATOM 752 C C . ASN A 1 101 ? 13.151 7.177 -11.131 1.00 89.62 101 ASN A C 1
ATOM 754 O O . ASN A 1 101 ? 13.378 6.935 -12.317 1.00 89.62 101 ASN A O 1
ATOM 758 N N . ARG A 1 102 ? 12.520 6.294 -10.356 1.00 93.31 102 ARG A N 1
ATOM 759 C CA . ARG A 1 102 ? 11.949 5.050 -10.880 1.00 93.31 102 ARG A CA 1
ATOM 760 C C . ARG A 1 102 ? 10.696 4.624 -10.138 1.00 93.31 102 ARG A C 1
ATOM 762 O O . ARG A 1 102 ? 10.463 5.021 -8.993 1.00 93.31 102 ARG A O 1
ATOM 769 N N . VAL A 1 103 ? 9.928 3.755 -10.783 1.00 95.75 103 VAL A N 1
ATOM 770 C CA . VAL A 1 103 ? 8.778 3.073 -10.187 1.00 95.75 103 VAL A CA 1
ATOM 771 C C . VAL A 1 103 ? 9.023 1.575 -10.236 1.00 95.75 103 VAL A C 1
ATOM 773 O O . VAL A 1 103 ? 9.300 1.016 -11.294 1.00 95.75 103 VAL A O 1
ATOM 776 N N . VAL A 1 104 ? 8.922 0.925 -9.085 1.00 97.12 104 VAL A N 1
ATOM 777 C CA . VAL A 1 104 ? 9.023 -0.529 -8.957 1.00 97.12 104 VAL A CA 1
ATOM 778 C C . VAL A 1 104 ? 7.617 -1.077 -8.772 1.00 97.12 104 VAL A C 1
ATOM 780 O O . VAL A 1 104 ? 6.859 -0.537 -7.966 1.00 97.12 104 VAL A O 1
ATOM 783 N N . VAL A 1 105 ? 7.254 -2.111 -9.528 1.00 98.12 105 VAL A N 1
ATOM 784 C CA . VAL A 1 105 ? 5.902 -2.674 -9.491 1.00 98.12 105 VAL A CA 1
ATOM 785 C C . VAL A 1 105 ? 5.930 -4.107 -8.989 1.00 98.12 105 VAL A C 1
ATOM 787 O O . VAL A 1 105 ? 6.701 -4.928 -9.484 1.00 98.12 105 VAL A O 1
ATOM 790 N N . PHE A 1 106 ? 5.060 -4.402 -8.031 1.00 98.50 106 PHE A N 1
ATOM 791 C CA . PHE A 1 106 ? 4.875 -5.723 -7.439 1.00 98.50 106 PHE A CA 1
ATOM 792 C C . PHE A 1 106 ? 3.471 -6.251 -7.727 1.00 98.50 106 PHE A C 1
ATOM 794 O O . PHE A 1 106 ? 2.552 -5.450 -7.925 1.00 98.50 106 PHE A O 1
ATOM 801 N N . PRO A 1 107 ? 3.271 -7.578 -7.704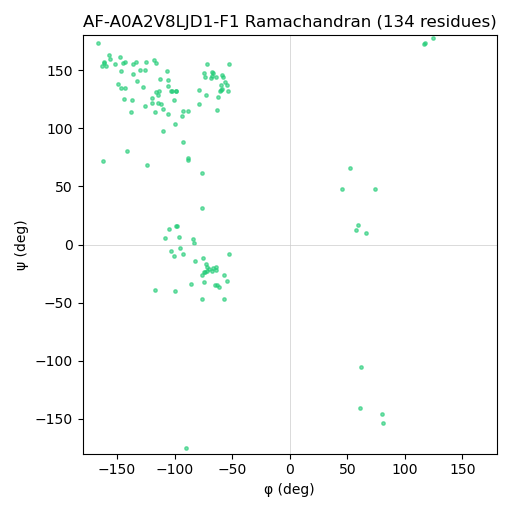 1.00 97.94 107 PRO A N 1
ATOM 802 C CA . PRO A 1 107 ? 1.929 -8.125 -7.638 1.00 97.94 107 PRO A CA 1
ATOM 803 C C . PRO A 1 107 ? 1.306 -7.771 -6.278 1.00 97.94 107 PRO A C 1
ATOM 805 O O . PRO A 1 107 ? 1.991 -7.631 -5.263 1.00 97.94 107 PRO A O 1
ATOM 808 N N . ARG A 1 108 ? -0.009 -7.576 -6.249 1.00 96.00 108 ARG A N 1
ATOM 809 C CA . ARG A 1 108 ? -0.744 -7.067 -5.077 1.00 96.00 108 ARG A CA 1
ATOM 810 C C . ARG A 1 108 ? -0.759 -8.024 -3.884 1.00 96.00 108 ARG A C 1
ATOM 812 O O . ARG A 1 108 ? -1.047 -7.621 -2.759 1.00 96.00 108 ARG A O 1
ATOM 819 N N . ASP A 1 109 ? -0.500 -9.298 -4.124 1.00 95.62 109 ASP A N 1
ATOM 820 C CA . ASP A 1 109 ? -0.348 -10.357 -3.129 1.00 95.62 109 ASP A CA 1
ATOM 821 C C . ASP A 1 109 ? 1.115 -10.635 -2.743 1.00 95.62 109 ASP A C 1
ATOM 823 O O . ASP A 1 109 ? 1.352 -11.551 -1.959 1.00 95.62 109 ASP A O 1
ATOM 827 N N . ALA A 1 110 ? 2.079 -9.838 -3.225 1.00 97.38 110 ALA A N 1
ATOM 828 C CA . ALA A 1 110 ? 3.482 -9.980 -2.846 1.00 97.38 110 ALA A CA 1
ATOM 829 C C . ALA A 1 110 ? 3.671 -9.951 -1.321 1.00 97.38 110 ALA A C 1
ATOM 831 O O . ALA A 1 110 ? 3.180 -9.053 -0.627 1.00 97.38 110 ALA A O 1
ATOM 832 N N . ASP A 1 111 ? 4.439 -10.918 -0.821 1.00 97.94 111 ASP A N 1
ATOM 833 C CA . ASP A 1 111 ? 4.823 -11.037 0.580 1.00 97.94 111 ASP A CA 1
ATOM 834 C C . ASP A 1 111 ? 6.229 -11.637 0.703 1.00 97.94 111 ASP A C 1
ATOM 836 O O . ASP A 1 111 ? 6.567 -12.608 0.027 1.00 97.94 111 ASP A O 1
ATOM 840 N N . GLY A 1 112 ? 7.060 -11.046 1.556 1.00 97.81 112 GLY A N 1
ATOM 841 C CA . GLY A 1 112 ? 8.469 -11.393 1.709 1.00 97.81 112 GLY A CA 1
ATOM 842 C C . GLY A 1 112 ? 9.383 -10.790 0.638 1.00 97.81 112 GLY A C 1
ATOM 843 O O . GLY A 1 112 ? 9.186 -9.664 0.171 1.00 97.81 112 GLY A O 1
ATOM 844 N N . ASP A 1 113 ? 10.422 -11.545 0.284 1.00 97.94 113 ASP A N 1
ATOM 845 C CA . ASP A 1 113 ? 11.467 -11.142 -0.661 1.00 97.94 113 ASP A CA 1
ATOM 846 C C . ASP A 1 113 ? 11.087 -11.504 -2.101 1.00 97.94 113 ASP A C 1
ATOM 848 O O . ASP A 1 113 ? 11.586 -12.461 -2.691 1.00 97.94 113 ASP A O 1
ATOM 852 N N . VAL A 1 114 ? 10.131 -10.751 -2.644 1.00 97.81 114 VAL A N 1
ATOM 853 C CA . VAL A 1 114 ? 9.558 -10.976 -3.977 1.00 97.81 114 VAL A CA 1
ATOM 854 C C . VAL A 1 114 ? 10.202 -10.040 -4.989 1.00 97.81 114 VAL A C 1
ATOM 856 O O . VAL A 1 114 ? 10.281 -8.837 -4.756 1.00 97.81 114 VAL A O 1
ATOM 859 N N . ALA A 1 115 ? 10.624 -10.572 -6.136 1.00 97.56 115 ALA A N 1
ATOM 860 C CA . ALA A 1 115 ? 11.117 -9.754 -7.237 1.00 97.56 115 ALA A CA 1
ATOM 861 C C . ALA A 1 115 ? 9.987 -8.925 -7.880 1.00 97.56 115 ALA A C 1
ATOM 863 O O . ALA A 1 115 ? 8.862 -9.415 -8.015 1.00 97.56 115 ALA A O 1
ATOM 864 N N . PRO A 1 116 ? 10.253 -7.679 -8.306 1.00 97.94 116 PRO A N 1
ATOM 865 C CA . PRO A 1 116 ? 9.247 -6.872 -8.982 1.00 97.94 116 PRO A CA 1
ATOM 866 C C . PRO A 1 116 ? 8.891 -7.446 -10.356 1.00 97.94 116 PRO A C 1
ATOM 868 O O . PRO A 1 116 ? 9.754 -7.934 -11.083 1.00 97.94 116 PRO A O 1
ATOM 871 N N . ILE A 1 117 ? 7.622 -7.315 -10.748 1.00 98.06 117 ILE A N 1
ATOM 872 C CA . ILE A 1 117 ? 7.144 -7.733 -12.077 1.00 98.06 117 ILE A CA 1
ATOM 873 C C . ILE A 1 117 ? 7.601 -6.778 -13.182 1.00 98.06 117 ILE A C 1
ATOM 875 O O . ILE A 1 117 ? 7.686 -7.167 -14.343 1.00 98.06 117 ILE A O 1
ATOM 879 N N . ARG A 1 118 ? 7.899 -5.520 -12.833 1.00 96.31 118 ARG A N 1
ATOM 880 C CA . ARG A 1 118 ? 8.531 -4.546 -13.729 1.00 96.31 118 ARG A CA 1
ATOM 881 C C . ARG A 1 118 ? 9.158 -3.397 -12.953 1.00 96.31 118 ARG A C 1
ATOM 883 O O . ARG A 1 118 ? 8.729 -3.056 -11.850 1.00 96.31 118 ARG A O 1
ATOM 890 N N . ILE A 1 119 ? 10.143 -2.767 -13.582 1.00 96.44 119 ILE A N 1
ATOM 891 C CA . ILE A 1 119 ? 10.779 -1.539 -13.110 1.00 96.44 119 ILE A CA 1
ATOM 892 C C . ILE A 1 119 ? 10.687 -0.514 -14.239 1.00 96.44 119 ILE A C 1
ATOM 894 O O . ILE A 1 119 ? 11.200 -0.743 -15.332 1.00 96.44 119 ILE A O 1
ATOM 898 N N . LEU A 1 120 ? 10.020 0.607 -13.975 1.00 94.94 120 LEU A N 1
ATOM 899 C CA . LEU A 1 120 ? 9.913 1.735 -14.896 1.00 94.94 120 LEU A CA 1
ATOM 900 C C . LEU A 1 120 ? 11.024 2.732 -14.565 1.00 94.94 120 LEU A C 1
ATOM 902 O O . LEU A 1 120 ? 11.002 3.353 -13.500 1.00 94.94 120 LEU A O 1
ATOM 906 N N . GLN A 1 121 ? 12.000 2.859 -15.458 1.00 93.31 121 GLN A N 1
ATOM 907 C CA . GLN A 1 121 ? 13.156 3.744 -15.314 1.00 93.31 121 GLN A CA 1
ATOM 908 C C . GLN A 1 121 ? 13.752 4.076 -16.687 1.00 93.31 121 GLN A C 1
ATOM 910 O O . GLN A 1 121 ? 13.514 3.352 -17.652 1.00 93.31 121 GLN A O 1
ATOM 915 N N . GLY A 1 122 ? 14.575 5.121 -16.751 1.00 87.88 122 GLY A N 1
ATOM 916 C CA . GLY A 1 122 ? 15.285 5.528 -17.966 1.00 87.88 122 GLY A CA 1
ATOM 917 C C . GLY A 1 122 ? 14.874 6.918 -18.463 1.00 87.88 122 GLY A C 1
ATOM 918 O O . GLY A 1 122 ? 13.951 7.519 -17.922 1.00 87.88 122 GLY A O 1
ATOM 919 N N . PRO A 1 123 ? 15.569 7.459 -19.475 1.00 85.50 123 PRO A N 1
ATOM 920 C CA . PRO A 1 123 ? 15.332 8.819 -19.964 1.00 85.50 123 PRO A CA 1
ATOM 921 C C . PRO A 1 123 ? 13.926 9.004 -20.554 1.00 85.50 123 PRO A C 1
ATOM 923 O O . PRO A 1 123 ? 13.313 10.052 -20.356 1.00 85.50 123 PRO A O 1
ATOM 926 N N . ASP A 1 124 ? 13.383 7.970 -21.199 1.00 89.88 124 ASP A N 1
ATOM 927 C CA . ASP A 1 124 ? 12.079 8.031 -21.870 1.00 89.88 124 ASP A CA 1
ATOM 928 C C . ASP A 1 124 ? 10.899 8.093 -20.894 1.00 89.88 124 ASP A C 1
ATOM 930 O O . ASP A 1 124 ? 9.806 8.514 -21.266 1.00 89.88 124 ASP A O 1
ATOM 934 N N . THR A 1 125 ? 11.097 7.706 -19.627 1.00 86.25 125 THR A N 1
ATOM 935 C CA . THR A 1 125 ? 10.034 7.806 -18.616 1.00 86.25 125 THR A CA 1
ATOM 936 C C . THR A 1 125 ? 9.820 9.240 -18.138 1.00 86.25 125 THR A C 1
ATOM 938 O O . THR A 1 125 ? 8.862 9.503 -17.411 1.00 86.25 125 THR A O 1
ATOM 941 N N . GLY A 1 126 ? 10.721 10.170 -18.482 1.00 83.12 126 GLY A N 1
ATOM 942 C CA . GLY A 1 126 ? 10.687 11.544 -17.985 1.00 83.12 126 GLY A CA 1
ATOM 943 C C . GLY A 1 126 ? 10.948 11.659 -16.479 1.00 83.12 126 GLY A C 1
ATOM 944 O O . GLY A 1 126 ? 10.790 12.741 -15.914 1.00 83.12 126 GLY A O 1
ATOM 945 N N . PHE A 1 127 ? 11.374 10.574 -15.815 1.00 83.19 127 PHE A N 1
ATOM 946 C CA . PHE A 1 127 ? 11.810 10.577 -14.417 1.00 83.19 127 PHE A CA 1
ATOM 947 C C . PHE A 1 127 ? 13.216 11.173 -14.322 1.00 83.19 127 PHE A C 1
ATOM 949 O O . PHE A 1 127 ? 14.190 10.506 -13.979 1.00 83.19 127 PHE A O 1
ATOM 956 N N . LEU A 1 128 ? 13.349 12.433 -14.717 1.00 67.00 128 LEU A N 1
ATOM 957 C CA . LEU A 1 128 ? 14.632 13.107 -14.688 1.00 67.00 128 LEU A CA 1
ATOM 958 C C . LEU A 1 128 ? 14.999 13.444 -1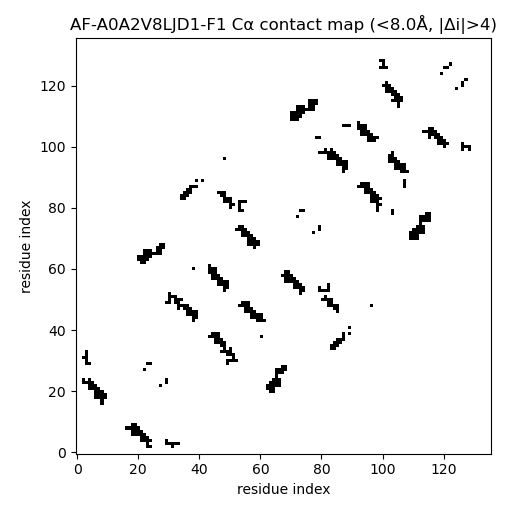3.236 1.00 67.00 128 LEU A C 1
ATOM 960 O O . LEU A 1 128 ? 14.114 13.781 -12.438 1.00 67.00 128 LEU A O 1
ATOM 964 N N . PRO A 1 129 ? 16.295 13.371 -12.874 1.00 61.41 129 PRO A N 1
ATOM 965 C CA . PRO A 1 129 ? 16.777 13.944 -11.626 1.00 61.41 129 PRO A CA 1
ATOM 966 C C . PRO A 1 129 ? 16.351 15.409 -11.542 1.00 61.41 129 PRO A C 1
ATOM 968 O O . PRO A 1 129 ? 16.145 16.067 -12.570 1.00 61.41 129 PRO A O 1
ATOM 971 N N . ARG A 1 130 ? 16.245 15.956 -10.326 1.00 59.50 130 ARG A N 1
ATOM 972 C CA . ARG A 1 130 ? 16.035 17.403 -10.225 1.00 59.50 130 ARG A CA 1
ATOM 973 C C . AR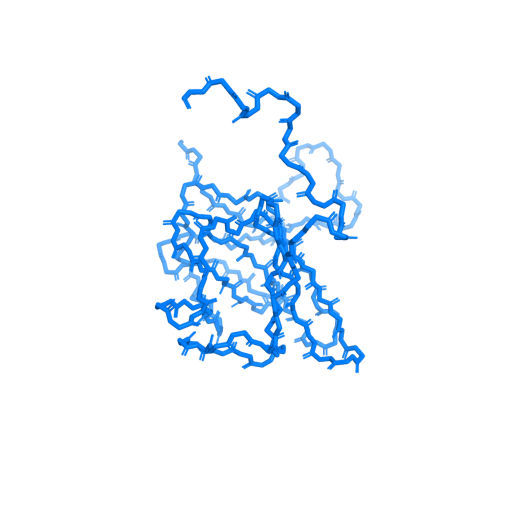G A 1 130 ? 17.204 18.091 -10.946 1.00 59.50 130 ARG A C 1
ATOM 975 O O . ARG A 1 130 ? 18.325 17.593 -10.838 1.00 59.50 130 ARG A O 1
ATOM 982 N N . PRO A 1 131 ? 16.990 19.230 -11.630 1.00 55.06 131 PRO A N 1
ATOM 983 C CA . PRO A 1 131 ? 18.022 19.896 -12.433 1.00 55.06 131 PRO A CA 1
ATOM 984 C C . PRO A 1 131 ? 19.360 20.205 -11.726 1.00 55.06 131 PRO A C 1
ATOM 986 O O . PRO A 1 131 ? 20.306 20.602 -12.394 1.00 55.06 131 PRO A O 1
ATOM 989 N N . ASN A 1 132 ? 19.464 20.006 -10.406 1.00 55.03 132 ASN A N 1
ATOM 990 C CA . ASN A 1 132 ? 20.651 20.284 -9.599 1.00 55.03 132 ASN A CA 1
ATOM 991 C C . ASN A 1 132 ? 21.403 19.031 -9.099 1.00 55.03 132 ASN A C 1
ATOM 993 O O . ASN A 1 132 ? 22.365 19.181 -8.350 1.00 55.03 132 ASN A O 1
ATOM 997 N N . ASP A 1 133 ? 21.016 17.815 -9.498 1.00 56.25 133 ASP A N 1
ATOM 998 C CA . ASP A 1 133 ? 21.689 16.579 -9.050 1.00 56.25 133 ASP A CA 1
ATOM 999 C C . ASP A 1 133 ? 22.944 16.217 -9.886 1.00 56.25 133 ASP A C 1
ATOM 1001 O O . ASP A 1 133 ? 23.565 15.183 -9.660 1.00 56.25 133 ASP A O 1
ATOM 1005 N N . THR A 1 134 ? 23.359 17.067 -10.834 1.00 49.97 134 THR A N 1
ATOM 1006 C CA . THR A 1 134 ? 24.535 16.876 -11.716 1.00 49.97 134 THR A CA 1
ATOM 1007 C C . THR A 1 134 ? 25.804 17.620 -11.272 1.00 49.97 134 THR A C 1
ATOM 1009 O O . THR A 1 134 ? 26.741 17.761 -12.052 1.00 49.97 134 THR A O 1
ATOM 1012 N N . GLN A 1 135 ? 25.875 18.088 -10.023 1.00 39.19 135 GLN A N 1
ATOM 1013 C CA . GLN A 1 135 ? 27.066 18.751 -9.466 1.00 39.19 135 GLN A CA 1
ATOM 1014 C C . GLN A 1 135 ? 27.545 18.043 -8.188 1.00 39.19 135 GLN A C 1
ATOM 1016 O O . GLN A 1 135 ? 27.441 18.603 -7.095 1.00 39.19 135 GLN A O 1
ATOM 1021 N N . ARG A 1 136 ? 28.054 16.811 -8.317 1.00 41.41 136 ARG A N 1
ATOM 1022 C CA . ARG A 1 136 ? 29.060 16.216 -7.417 1.00 41.41 136 ARG A CA 1
ATOM 1023 C C . ARG A 1 136 ? 29.936 15.228 -8.169 1.00 41.41 136 ARG A C 1
ATOM 1025 O O . ARG A 1 136 ? 29.367 14.428 -8.939 1.00 41.41 136 ARG A O 1
#

Mean predicted aligned error: 5.35 Å

Solvent-accessible surface area (backbone atoms only — not comparable to full-atom values): 7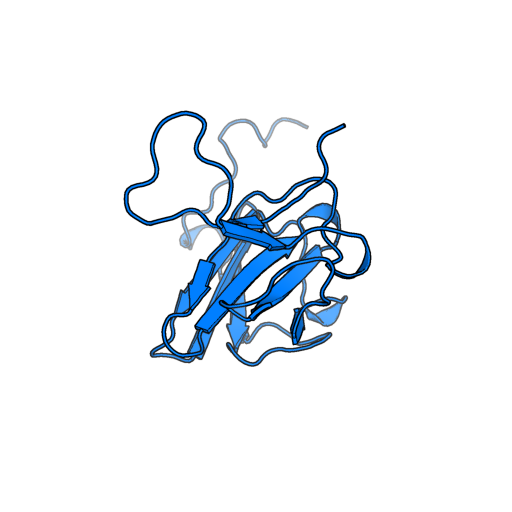823 Å² total; per-residue (Å²): 134,93,71,63,63,53,72,42,62,57,96,82,62,61,87,91,56,72,62,78,41,39,33,35,54,77,55,41,66,69,52,97,55,73,72,39,61,32,76,40,86,89,78,41,27,36,39,33,24,28,29,93,71,27,26,40,40,26,33,53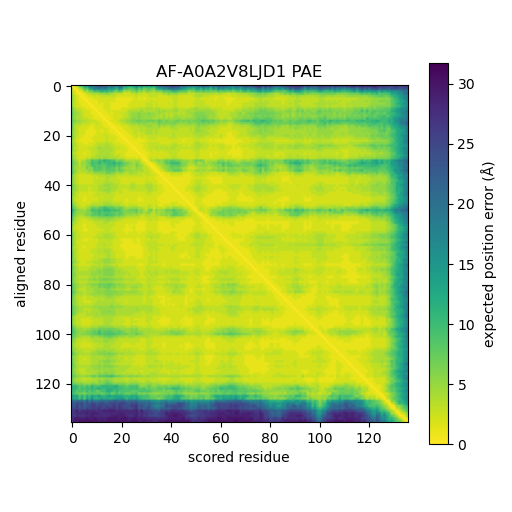,58,84,56,57,39,62,46,61,50,80,35,44,35,32,52,81,57,37,66,54,74,40,34,44,35,45,45,76,40,83,88,83,38,32,31,42,31,37,35,92,50,32,36,44,28,33,54,63,82,56,55,39,62,43,61,49,80,45,72,52,63,53,81,89,70,67,44,64,72,65,96,76,75,84,79,125

Radius of gyration: 16.24 Å; Cα contacts (8 Å, |Δi|>4): 301; chains: 1; bounding box: 46×32×44 Å

pLDDT: mean 90.73, std 11.93, range [39.19, 98.5]

Foldseek 3Di:
DDFDKDFAPDPPDDDPGHGPFIAGDVQQVADPDWQEWEADPVQQKIWTDRFVQLKIFIDHNPDGYHHHGPAMAHDDQQVRHGFRYWDADPPQQKIWTD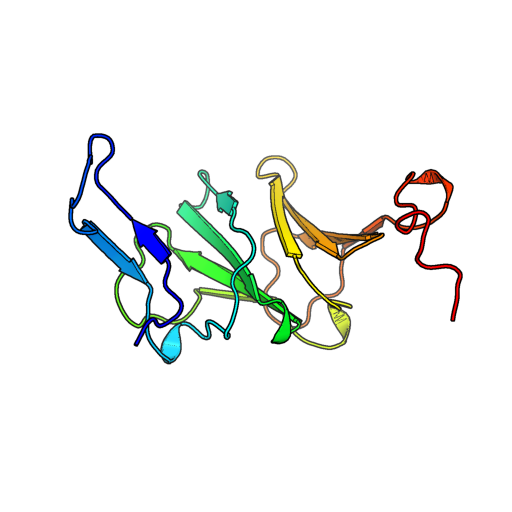DQLKIFIDGNPDHYHDHTPDIGHDVVSVSDHDPPPPDD

Nearest PDB structures (foldseek):
  4qrj-assembly2_B  TM=6.394E-01  e=1.289E-03  Bacteroides uniformis ATCC 8492
  1su3-assembly2_B  TM=5.432E-01  e=1.618E-02  Homo sapiens
  2clt-assembly2_B  TM=5.368E-01  e=3.176E-02  Homo sapiens
  1su3-assembly1_A  TM=5.648E-01  e=6.597E-02  Homo sapiens
  1ck7-assembly1_A  TM=4.917E-01  e=2.838E-02  Homo sapiens

Sequence (136 aa):
MGHPQIAAFARLANGGAKPTRAIAGQNTLFNRTIHGMAYDPVRDEILVPGNHAFAILTFRGDANGDVPPVRKIFGPNTTLLNPSNVSIDPVHGEIFVAQGNRVVVFPRDADGDVAPIRILQGPDTGFLPRPNDTQR

Secondary structure (DSSP, 8-state):
----EEEE--TT--SSPPPSEEEESTTTT--S-B---EEETTTTEEEEEEGGGTEEEEEETT--BS---SEEEESGGG--S---EEEEETTTTEEEEEETTEEEEEETT--BSPPPSEEE-SGGGT-PPPTTTT--